Protein AF-A0A1Z8LSP6-F1 (afdb_monomer_lite)

Sequence (68 aa):
MQYDPKTEKVPKTQLFITPPLINKYYILDLRENNSFIEWATDQGHTVFVISWINRDAKLGNGPLNYNI

Foldseek 3Di:
DKDFAPDPDADPDAAEDEDDPVDFPCVQPVDPVRHVPNVCSPVRHIYHYDGDDPDDVCNVDDDPPDPD

Secondary structure (DSSP, 8-state):
-EE--SSS---SSPEEE---SSS-GGGGSSSGGG-HHHHHHHTT--EEE--PPP--TTTTTS------

pLDDT: mean 79.22, std 15.66, range [33.28, 94.0]

Radius of gyration: 15.24 Å; chains: 1; bounding box: 32×31×38 Å

Structure (mmCIF, N/CA/C/O backbone):
data_AF-A0A1Z8LSP6-F1
#
_entry.id   AF-A0A1Z8LSP6-F1
#
loop_
_atom_site.group_PDB
_atom_site.id
_atom_site.type_symbol
_atom_site.label_atom_id
_atom_site.label_alt_id
_atom_site.label_comp_id
_atom_site.label_asym_id
_atom_site.label_entity_id
_atom_site.label_seq_id
_atom_site.pdbx_PDB_ins_code
_atom_site.Cartn_x
_atom_site.Cartn_y
_atom_site.Cartn_z
_atom_site.occupancy
_atom_site.B_iso_or_equiv
_atom_site.auth_seq_id
_atom_site.auth_comp_id
_atom_site.auth_asym_id
_atom_site.auth_atom_id
_atom_site.pdbx_PDB_model_num
ATOM 1 N N . MET A 1 1 ? 2.527 8.438 -4.879 1.00 82.44 1 MET A N 1
ATOM 2 C CA . MET A 1 1 ? 1.094 8.070 -4.831 1.00 82.44 1 MET A CA 1
ATOM 3 C C . MET A 1 1 ? 0.711 7.881 -3.369 1.00 82.44 1 MET A C 1
ATOM 5 O O . MET A 1 1 ? 1.566 7.419 -2.618 1.00 82.44 1 MET A O 1
ATOM 9 N N . GLN A 1 2 ? -0.500 8.273 -2.971 1.00 87.69 2 GLN A N 1
ATOM 10 C CA . GLN A 1 2 ? -1.017 8.158 -1.600 1.00 87.69 2 GLN A CA 1
ATOM 11 C C . GLN A 1 2 ? -2.343 7.391 -1.625 1.00 87.69 2 GLN A C 1
ATOM 13 O O . GLN A 1 2 ? -3.154 7.630 -2.518 1.00 87.69 2 GLN A O 1
ATOM 18 N N . TYR A 1 3 ? -2.539 6.506 -0.648 1.00 88.12 3 TYR A N 1
ATOM 19 C CA . TYR A 1 3 ? -3.794 5.812 -0.375 1.00 88.12 3 TYR A CA 1
ATOM 20 C C . TYR A 1 3 ? -4.330 6.247 0.985 1.00 88.12 3 TYR A C 1
ATOM 22 O O . TYR A 1 3 ? -3.578 6.305 1.969 1.00 88.12 3 TYR A O 1
ATOM 30 N N . ASP A 1 4 ? -5.625 6.541 1.025 1.00 91.19 4 ASP A N 1
ATOM 31 C CA . ASP A 1 4 ? -6.287 7.011 2.231 1.00 91.19 4 ASP A CA 1
ATOM 32 C C . ASP A 1 4 ? -6.669 5.841 3.151 1.00 91.19 4 ASP A C 1
ATOM 34 O O . ASP A 1 4 ? -7.051 4.768 2.674 1.00 91.19 4 ASP A O 1
ATOM 38 N N . PRO A 1 5 ? -6.555 6.022 4.477 1.00 90.38 5 PRO A N 1
ATOM 39 C CA . PRO A 1 5 ? -6.972 5.015 5.441 1.00 90.38 5 PRO A CA 1
ATOM 40 C C . PRO A 1 5 ? -8.494 4.844 5.404 1.00 90.38 5 PRO A C 1
ATOM 42 O O . PRO A 1 5 ? -9.235 5.809 5.219 1.00 90.38 5 PRO A O 1
ATOM 45 N N . LYS A 1 6 ? -8.970 3.621 5.650 1.00 92.00 6 LYS A N 1
ATOM 46 C CA . LYS A 1 6 ? -10.407 3.294 5.673 1.00 92.00 6 LYS A CA 1
ATOM 47 C C . LYS A 1 6 ? -11.005 3.309 7.089 1.00 92.00 6 LYS A C 1
ATOM 49 O O . LYS A 1 6 ? -12.118 2.834 7.301 1.00 92.00 6 LYS A O 1
ATOM 54 N N . THR A 1 7 ? -10.281 3.852 8.068 1.00 89.56 7 THR A N 1
ATOM 55 C CA . THR A 1 7 ? -10.702 3.947 9.474 1.00 89.56 7 THR A CA 1
ATOM 56 C C . THR A 1 7 ? -10.765 5.403 9.940 1.00 89.56 7 THR A C 1
ATOM 58 O O . THR A 1 7 ? -10.069 6.272 9.421 1.00 89.56 7 THR A O 1
ATOM 61 N N . GLU A 1 8 ? -11.565 5.679 10.975 1.00 87.12 8 GLU A N 1
ATOM 62 C CA . GLU A 1 8 ? -11.679 7.030 11.554 1.00 87.12 8 GLU A CA 1
ATOM 63 C C . GLU A 1 8 ? -10.430 7.466 12.339 1.00 87.12 8 GLU A C 1
ATOM 65 O O . GLU A 1 8 ? -10.146 8.658 12.461 1.00 87.12 8 GLU A O 1
ATOM 70 N N . LYS A 1 9 ? -9.684 6.508 12.907 1.00 86.81 9 LYS A N 1
ATOM 71 C CA . LYS A 1 9 ? -8.478 6.767 13.707 1.00 86.81 9 LYS A CA 1
ATOM 72 C C . LYS A 1 9 ? -7.244 6.281 12.963 1.00 86.81 9 LYS A C 1
ATOM 74 O O . LYS A 1 9 ? -7.126 5.092 12.676 1.00 86.81 9 LYS A O 1
ATOM 79 N N . VAL A 1 10 ? -6.308 7.200 12.741 1.00 87.62 10 VAL A N 1
ATOM 80 C CA . VAL A 1 10 ? -5.075 6.969 11.980 1.00 87.62 10 VAL A CA 1
ATOM 81 C C . VAL A 1 10 ? -3.867 7.068 12.919 1.00 87.62 10 VAL A C 1
ATOM 83 O O . VAL A 1 10 ? -3.802 8.002 13.728 1.00 87.62 10 VAL A O 1
ATOM 86 N N . PRO A 1 11 ? -2.893 6.142 12.851 1.00 86.44 11 PRO A N 1
ATOM 87 C CA . PRO A 1 11 ? -1.653 6.249 13.610 1.00 86.44 11 PRO A CA 1
ATOM 88 C C . PRO A 1 11 ? -0.868 7.519 13.262 1.00 86.44 11 PRO A C 1
ATOM 90 O O . PRO A 1 11 ? -0.850 7.969 12.119 1.00 86.44 11 PRO A O 1
ATOM 93 N N . LYS A 1 12 ? -0.127 8.063 14.238 1.00 88.19 12 LYS A N 1
ATOM 94 C CA . LYS A 1 12 ? 0.760 9.218 14.006 1.00 88.19 12 LYS A CA 1
ATOM 95 C C . LYS A 1 12 ? 1.860 8.911 12.979 1.00 88.19 12 LYS A C 1
ATOM 97 O O . LYS A 1 12 ? 2.271 9.798 12.238 1.00 88.19 12 LYS A O 1
ATOM 102 N N . THR A 1 13 ? 2.346 7.670 12.958 1.00 90.06 13 THR A N 1
ATOM 103 C CA . THR A 1 13 ? 3.373 7.208 12.017 1.00 90.06 13 THR A CA 1
ATOM 104 C C . THR A 1 13 ? 2.713 6.549 10.810 1.00 90.06 13 THR A C 1
ATOM 106 O O . THR A 1 13 ? 1.959 5.590 10.961 1.00 90.06 13 THR A O 1
ATOM 109 N N . GLN A 1 14 ? 3.019 7.051 9.616 1.00 89.56 14 GLN A N 1
ATOM 110 C CA . GLN A 1 14 ? 2.456 6.579 8.348 1.00 89.56 14 GLN A CA 1
ATOM 111 C C . GLN A 1 14 ? 3.321 5.479 7.720 1.00 89.56 14 GLN A C 1
ATOM 113 O O . GLN A 1 14 ? 4.513 5.367 8.022 1.00 89.56 14 GLN A O 1
ATOM 118 N N . LEU A 1 15 ? 2.729 4.677 6.831 1.00 91.88 15 LEU A N 1
ATOM 119 C CA . LEU A 1 15 ? 3.441 3.622 6.113 1.00 91.88 15 LEU A CA 1
ATOM 120 C C . LEU A 1 15 ? 4.000 4.170 4.795 1.00 91.88 15 LEU A C 1
ATOM 122 O O . LEU A 1 15 ? 3.246 4.627 3.939 1.00 91.88 15 LEU A O 1
ATOM 126 N N . PHE A 1 16 ? 5.319 4.094 4.617 1.00 94.00 16 PHE A N 1
ATOM 127 C CA . PHE A 1 16 ? 5.999 4.502 3.388 1.00 94.00 16 PHE A CA 1
ATOM 128 C C . PHE A 1 16 ? 6.662 3.298 2.719 1.00 94.00 16 PHE A C 1
ATOM 130 O O . PHE A 1 16 ? 7.473 2.607 3.334 1.00 94.00 16 PHE A O 1
ATOM 137 N N . ILE A 1 17 ? 6.327 3.053 1.455 1.00 92.25 17 ILE A N 1
ATOM 138 C CA . ILE A 1 17 ? 6.767 1.884 0.697 1.00 92.25 17 ILE A CA 1
ATOM 139 C C . ILE A 1 17 ? 7.685 2.320 -0.447 1.00 92.25 17 ILE A C 1
ATOM 141 O O . ILE A 1 17 ? 7.294 3.074 -1.346 1.00 92.25 17 ILE A O 1
ATOM 145 N N . THR A 1 18 ? 8.899 1.771 -0.440 1.00 91.75 18 THR A N 1
ATOM 146 C CA . THR A 1 18 ? 9.894 1.874 -1.512 1.00 91.75 18 THR A CA 1
ATOM 147 C C . THR A 1 18 ? 9.951 0.555 -2.295 1.00 91.75 18 THR A C 1
ATOM 149 O O . THR A 1 18 ? 10.691 -0.360 -1.933 1.00 91.75 18 THR A O 1
ATOM 152 N N . PRO A 1 19 ? 9.159 0.401 -3.369 1.00 86.88 19 PRO A N 1
ATOM 153 C CA . PRO A 1 19 ? 9.163 -0.833 -4.143 1.00 86.88 19 PRO A CA 1
ATOM 154 C C . PRO A 1 19 ? 10.506 -1.011 -4.872 1.00 86.88 19 PRO A C 1
ATOM 156 O O . PRO A 1 19 ? 11.174 -0.017 -5.188 1.00 86.88 19 PRO A O 1
ATOM 159 N N . PRO A 1 20 ? 10.911 -2.260 -5.168 1.00 82.75 20 PRO A N 1
ATOM 160 C CA . PRO A 1 20 ? 12.137 -2.531 -5.913 1.00 82.75 20 PRO A CA 1
ATOM 161 C C . PRO A 1 20 ? 12.102 -1.876 -7.302 1.00 82.75 20 PRO A C 1
ATOM 163 O O . PRO A 1 20 ? 11.044 -1.713 -7.894 1.00 82.75 20 PRO A O 1
ATOM 166 N N . LEU A 1 21 ? 13.271 -1.532 -7.849 1.00 70.31 21 LEU A N 1
ATOM 167 C CA . LEU A 1 21 ? 13.391 -0.852 -9.152 1.00 70.31 21 LEU A CA 1
ATOM 168 C C . LEU A 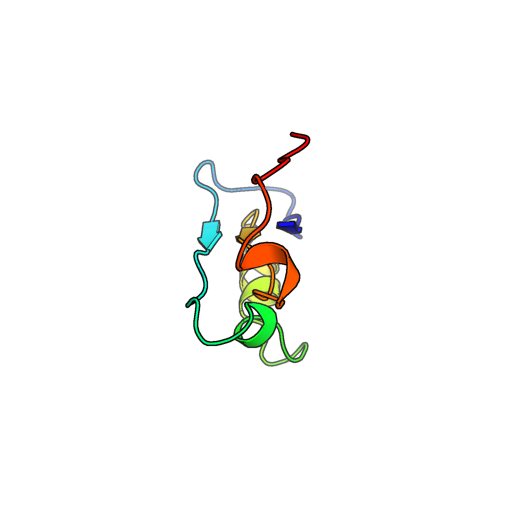1 21 ? 13.192 -1.779 -10.365 1.00 70.31 21 LEU A C 1
ATOM 170 O O . LEU A 1 21 ? 13.000 -1.302 -11.478 1.00 70.31 21 LEU A O 1
ATOM 174 N N . ILE A 1 22 ? 13.281 -3.097 -10.160 1.00 71.62 22 ILE A N 1
ATOM 175 C CA . ILE A 1 22 ? 13.257 -4.106 -11.233 1.00 71.62 22 ILE A CA 1
ATOM 176 C C . ILE A 1 22 ? 11.814 -4.483 -11.622 1.00 71.62 22 ILE A C 1
ATOM 178 O O .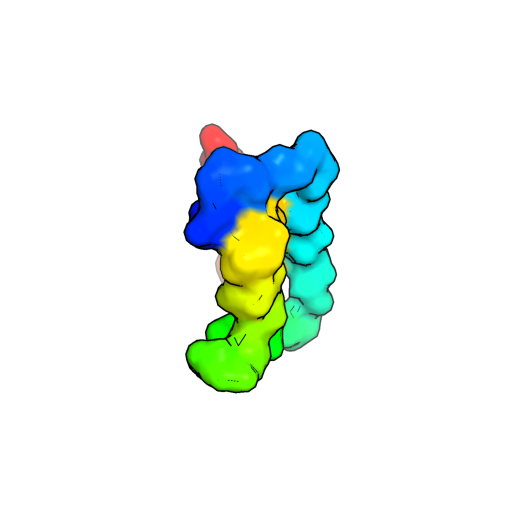 ILE A 1 22 ? 11.564 -4.829 -12.772 1.00 71.62 22 ILE A O 1
ATOM 182 N N . ASN A 1 23 ? 10.857 -4.359 -10.692 1.00 68.69 23 ASN A N 1
ATOM 183 C CA . ASN A 1 23 ? 9.434 -4.655 -10.891 1.00 68.69 23 ASN A CA 1
ATOM 184 C C . ASN A 1 23 ? 8.583 -3.454 -10.462 1.00 68.69 23 ASN A C 1
ATOM 186 O O . ASN A 1 23 ? 8.989 -2.682 -9.600 1.00 68.69 23 ASN A O 1
ATOM 190 N N . LYS A 1 24 ? 7.379 -3.287 -11.021 1.00 68.94 24 LYS A N 1
ATOM 191 C CA . LYS A 1 24 ? 6.508 -2.184 -10.587 1.00 68.94 24 LYS A CA 1
ATOM 192 C C . LYS A 1 24 ? 5.891 -2.456 -9.212 1.00 68.94 24 LYS A C 1
ATOM 194 O O . LYS A 1 24 ? 5.720 -3.600 -8.794 1.00 68.94 24 LYS A O 1
ATOM 199 N N . TYR A 1 25 ? 5.483 -1.372 -8.557 1.00 77.69 25 TYR A N 1
ATOM 200 C CA . TYR A 1 25 ? 4.882 -1.371 -7.222 1.00 77.69 25 TYR A CA 1
ATOM 201 C C . TYR A 1 25 ? 3.606 -2.215 -7.097 1.00 77.69 25 TYR A C 1
ATOM 203 O O . TYR A 1 25 ? 3.288 -2.658 -5.997 1.00 77.69 25 TYR A O 1
ATOM 211 N N . TYR A 1 26 ? 2.904 -2.468 -8.211 1.00 76.50 26 TYR A N 1
ATOM 212 C CA . TYR A 1 26 ? 1.627 -3.179 -8.214 1.00 76.50 26 TYR A CA 1
ATOM 213 C C . TYR A 1 26 ? 1.706 -4.591 -7.639 1.00 76.50 26 TYR A C 1
ATOM 215 O O . TYR A 1 26 ? 0.666 -5.120 -7.295 1.00 76.50 26 TYR A O 1
ATOM 223 N N . ILE A 1 27 ? 2.894 -5.200 -7.481 1.00 79.88 27 ILE A N 1
ATOM 224 C CA . ILE A 1 27 ? 3.038 -6.508 -6.814 1.00 79.88 27 ILE A CA 1
ATOM 225 C C . ILE A 1 27 ? 2.435 -6.521 -5.399 1.00 79.88 27 ILE A C 1
ATOM 227 O O . ILE A 1 27 ? 2.034 -7.573 -4.915 1.00 79.88 27 ILE A O 1
ATOM 231 N N . LEU A 1 28 ? 2.344 -5.351 -4.763 1.0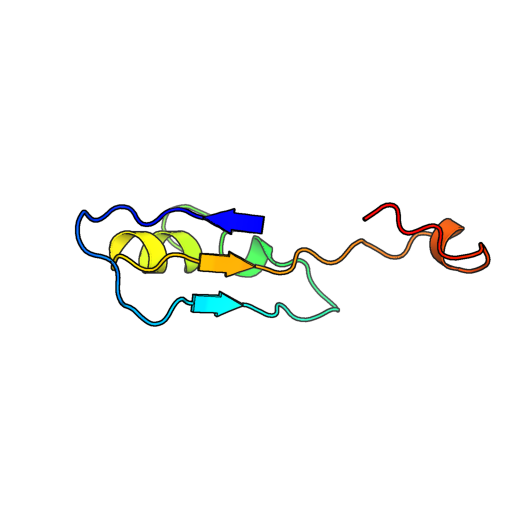0 82.81 28 LEU A N 1
ATOM 232 C CA . LEU A 1 28 ? 1.759 -5.163 -3.436 1.00 82.81 28 LEU A CA 1
ATOM 233 C C . LEU A 1 28 ? 0.240 -4.912 -3.466 1.00 82.81 28 LEU A C 1
ATOM 235 O O . LEU A 1 28 ? -0.362 -4.784 -2.404 1.00 82.81 28 LEU A O 1
ATOM 239 N N . ASP A 1 29 ? -0.363 -4.827 -4.655 1.00 84.44 29 ASP A N 1
ATOM 240 C CA . ASP A 1 29 ? -1.754 -4.413 -4.880 1.00 84.44 29 ASP A CA 1
ATOM 241 C C . ASP A 1 29 ? -2.328 -5.013 -6.183 1.00 84.44 29 ASP A C 1
ATOM 243 O O . ASP A 1 29 ? -2.895 -4.327 -7.027 1.00 84.44 29 ASP A O 1
ATOM 247 N N . LEU A 1 30 ? -2.090 -6.312 -6.417 1.00 79.38 30 LEU A N 1
ATOM 248 C CA . LEU A 1 30 ? -2.453 -6.972 -7.685 1.00 79.38 30 LEU A CA 1
ATOM 249 C C . LEU A 1 30 ? -3.929 -7.381 -7.776 1.00 79.38 30 LEU A C 1
ATOM 251 O O . LEU A 1 30 ? -4.490 -7.420 -8.871 1.00 79.38 30 LEU A O 1
ATOM 255 N N . ARG A 1 31 ? -4.516 -7.823 -6.662 1.00 83.06 31 ARG A N 1
ATOM 256 C CA . ARG A 1 31 ? -5.881 -8.366 -6.569 1.00 83.06 31 ARG A CA 1
ATOM 257 C C . ARG A 1 31 ? -6.428 -8.053 -5.184 1.00 83.06 31 ARG A C 1
ATOM 259 O O . ARG A 1 31 ? -5.662 -8.156 -4.233 1.00 83.06 31 ARG A O 1
ATOM 266 N N . GLU A 1 32 ? -7.730 -7.800 -5.083 1.00 77.44 32 GLU A N 1
ATOM 267 C CA . GLU A 1 32 ? -8.435 -7.477 -3.826 1.00 77.44 32 GLU A CA 1
ATOM 268 C C . GLU A 1 32 ? -8.053 -8.444 -2.686 1.00 77.44 32 GLU A C 1
ATOM 270 O O . GLU A 1 32 ? -7.485 -8.052 -1.674 1.00 77.44 32 GLU A O 1
ATOM 275 N N . ASN A 1 33 ? -8.178 -9.758 -2.903 1.00 81.12 33 ASN A N 1
ATOM 276 C CA . ASN A 1 33 ? -7.887 -10.748 -1.853 1.00 81.12 33 ASN A CA 1
ATOM 277 C C . ASN A 1 33 ? -6.397 -10.923 -1.487 1.00 81.12 33 ASN A C 1
ATOM 279 O O . ASN A 1 33 ? -6.100 -11.670 -0.561 1.00 81.12 33 ASN A O 1
ATOM 283 N N . ASN A 1 34 ? -5.467 -10.289 -2.209 1.00 84.69 34 ASN A N 1
ATOM 284 C CA . ASN A 1 34 ? -4.018 -10.400 -1.988 1.00 84.69 34 ASN A CA 1
ATOM 285 C C . ASN A 1 34 ? -3.323 -9.024 -2.007 1.00 84.69 34 ASN A C 1
ATOM 287 O O . ASN A 1 34 ? -2.126 -8.940 -2.300 1.00 84.69 34 ASN A O 1
AT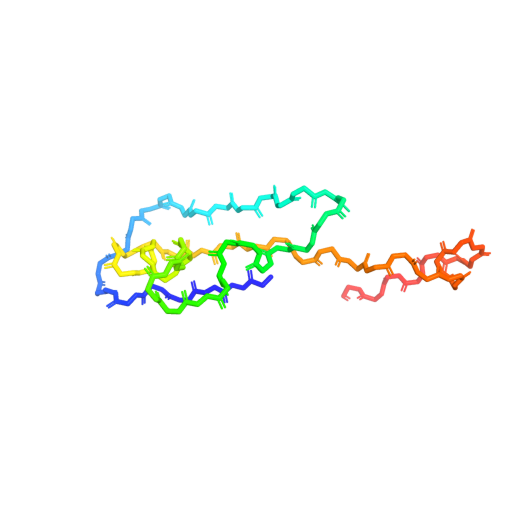OM 291 N N . SER A 1 35 ? -4.057 -7.943 -1.744 1.00 91.44 35 SER A N 1
ATOM 292 C CA . SER A 1 35 ? -3.486 -6.603 -1.691 1.00 91.44 35 SER A CA 1
ATOM 293 C C . SER A 1 35 ? -2.980 -6.292 -0.285 1.00 91.44 35 SER A C 1
ATOM 295 O O . SER A 1 35 ? -3.731 -6.237 0.689 1.00 91.44 35 SER A O 1
ATOM 297 N N . PHE A 1 36 ? -1.671 -6.070 -0.179 1.00 92.19 36 PHE A N 1
ATOM 298 C CA . PHE A 1 36 ? -1.065 -5.588 1.056 1.00 92.19 36 PHE A CA 1
ATOM 299 C C . PHE A 1 36 ? -1.449 -4.129 1.330 1.00 92.19 36 PHE A C 1
ATOM 301 O O . PHE A 1 36 ? -1.639 -3.754 2.486 1.00 92.19 36 PHE A O 1
ATOM 308 N N . ILE A 1 37 ? -1.571 -3.311 0.277 1.00 92.44 37 ILE A N 1
ATOM 309 C CA . ILE A 1 37 ? -1.969 -1.903 0.398 1.00 92.44 37 ILE A CA 1
ATOM 310 C C . ILE A 1 37 ? -3.393 -1.803 0.946 1.00 92.44 37 ILE A C 1
ATOM 312 O O . ILE A 1 37 ? -3.615 -1.064 1.905 1.00 92.44 37 ILE A O 1
ATOM 316 N N . GLU A 1 38 ? -4.323 -2.591 0.409 1.00 92.06 38 GLU A N 1
ATOM 317 C CA . GLU A 1 38 ? -5.697 -2.648 0.902 1.00 92.06 38 GLU A CA 1
ATOM 318 C C . GLU A 1 38 ? -5.740 -3.058 2.373 1.00 92.06 38 GLU A C 1
ATOM 320 O O . GLU A 1 38 ? -6.255 -2.303 3.201 1.00 92.06 38 GLU A O 1
ATOM 325 N N . TRP A 1 39 ? -5.107 -4.184 2.715 1.00 92.88 39 TRP A N 1
ATOM 326 C CA . TRP A 1 39 ? -5.040 -4.654 4.095 1.00 92.88 39 TRP A CA 1
ATOM 327 C C . TRP A 1 39 ? -4.491 -3.576 5.044 1.00 92.88 39 TRP A C 1
ATOM 329 O O . TRP A 1 39 ? -5.056 -3.345 6.111 1.00 92.88 39 TRP A O 1
ATOM 339 N N . ALA A 1 40 ? -3.432 -2.860 4.652 1.00 92.62 40 ALA A N 1
ATOM 340 C CA . ALA A 1 40 ? -2.848 -1.800 5.471 1.00 92.62 40 ALA A CA 1
ATOM 341 C C . ALA A 1 40 ? -3.799 -0.602 5.662 1.00 92.62 40 ALA A C 1
ATOM 343 O O . ALA A 1 40 ? -3.879 -0.060 6.769 1.00 92.62 40 ALA A O 1
ATOM 344 N N . THR A 1 41 ? -4.542 -0.204 4.623 1.00 93.50 41 THR A N 1
ATOM 345 C CA . THR A 1 41 ? -5.557 0.861 4.735 1.00 93.50 41 THR A CA 1
ATOM 346 C C . THR A 1 41 ? -6.743 0.452 5.607 1.00 93.50 41 THR A C 1
ATOM 348 O O . THR A 1 41 ? -7.239 1.288 6.366 1.00 93.50 41 THR A O 1
ATOM 351 N N . ASP A 1 42 ? -7.140 -0.826 5.582 1.00 92.50 42 ASP A N 1
ATOM 352 C CA . ASP A 1 42 ? -8.173 -1.390 6.463 1.00 92.50 42 ASP A CA 1
ATOM 353 C C . ASP A 1 42 ? -7.725 -1.401 7.934 1.00 92.50 42 ASP A C 1
ATOM 355 O O . ASP A 1 42 ? -8.538 -1.214 8.837 1.00 92.50 42 ASP A O 1
ATOM 359 N N . GLN A 1 43 ? -6.421 -1.560 8.194 1.00 92.19 43 GLN A N 1
ATOM 360 C CA . GLN A 1 43 ? -5.852 -1.401 9.541 1.00 92.19 43 GLN A CA 1
ATOM 361 C C . GLN A 1 43 ? -5.722 0.073 9.974 1.00 92.19 43 GLN A C 1
ATOM 363 O O . GLN A 1 43 ? -5.319 0.355 11.103 1.00 92.19 43 GLN A O 1
ATOM 368 N N . GLY A 1 44 ? -6.060 1.023 9.097 1.00 91.69 44 GLY A N 1
ATOM 369 C CA . GLY A 1 44 ? -6.054 2.453 9.392 1.00 91.69 44 GLY A CA 1
ATOM 370 C C . GLY A 1 44 ? -4.752 3.179 9.081 1.00 91.69 44 GLY A C 1
ATOM 371 O O . GLY A 1 44 ? -4.562 4.309 9.532 1.00 91.69 44 GLY A O 1
ATOM 372 N N . HIS A 1 45 ? -3.842 2.575 8.318 1.00 92.19 45 HIS A N 1
ATOM 373 C CA . HIS A 1 45 ? -2.646 3.274 7.859 1.00 92.19 45 HIS A CA 1
ATOM 374 C C . HIS A 1 45 ? -2.947 4.150 6.640 1.00 92.19 45 HIS A C 1
ATOM 376 O O . HIS A 1 45 ? -3.516 3.688 5.655 1.00 92.19 45 HIS A O 1
ATOM 382 N N . THR A 1 46 ? -2.470 5.395 6.658 1.00 92.25 46 THR A N 1
ATOM 383 C CA . THR A 1 46 ? -2.212 6.135 5.415 1.00 92.25 46 THR A CA 1
ATOM 384 C C . THR A 1 46 ? -0.965 5.544 4.760 1.00 92.25 46 THR A C 1
ATOM 386 O O . THR A 1 46 ? 0.078 5.432 5.418 1.00 92.25 46 THR A O 1
ATOM 389 N N . VAL A 1 47 ? -1.061 5.166 3.483 1.00 93.94 47 VAL A N 1
ATOM 390 C CA . VAL A 1 47 ? 0.024 4.485 2.759 1.00 93.94 47 VAL A CA 1
ATOM 391 C C . VAL A 1 47 ? 0.563 5.370 1.640 1.00 93.94 47 VAL A C 1
ATOM 393 O O . VAL A 1 47 ? -0.178 5.818 0.767 1.00 93.94 47 VAL A O 1
ATOM 396 N N . PHE A 1 48 ? 1.877 5.577 1.624 1.00 92.88 48 PHE A N 1
ATOM 397 C CA . PHE A 1 48 ? 2.601 6.268 0.559 1.00 92.88 48 PHE A CA 1
ATOM 398 C C . PHE A 1 48 ? 3.440 5.274 -0.230 1.00 92.88 48 PHE A C 1
ATOM 400 O O . PHE A 1 48 ? 4.171 4.471 0.347 1.00 92.88 48 PHE A O 1
ATOM 407 N N . VAL A 1 49 ? 3.376 5.355 -1.558 1.00 92.88 49 VAL A N 1
ATOM 408 C CA . VAL A 1 49 ? 4.126 4.470 -2.457 1.00 92.88 49 VAL A CA 1
ATOM 409 C C . VAL A 1 49 ? 4.866 5.292 -3.503 1.00 92.88 49 VAL A C 1
ATOM 411 O O . VAL A 1 49 ? 4.282 6.164 -4.169 1.00 92.88 49 VAL A O 1
ATOM 414 N N . ILE A 1 50 ? 6.153 4.987 -3.683 1.00 89.69 50 ILE A N 1
ATOM 415 C CA . ILE A 1 50 ? 6.928 5.499 -4.815 1.00 89.69 50 ILE A CA 1
ATOM 416 C C . ILE A 1 50 ? 6.547 4.712 -6.071 1.00 89.69 50 ILE A C 1
ATOM 418 O O . ILE A 1 50 ? 6.775 3.509 -6.159 1.00 89.69 50 ILE A O 1
ATOM 422 N N . SER A 1 51 ? 6.006 5.404 -7.072 1.00 86.00 51 SER A N 1
ATOM 423 C CA . SER A 1 51 ? 5.822 4.845 -8.412 1.00 86.00 51 SER A CA 1
ATOM 424 C C . SER A 1 51 ? 6.985 5.288 -9.291 1.00 86.00 51 SER A C 1
ATOM 426 O O . SER A 1 51 ? 7.005 6.422 -9.767 1.00 86.00 51 SER A O 1
ATOM 428 N N . TRP A 1 52 ? 7.955 4.401 -9.501 1.00 82.75 52 TRP A N 1
ATOM 429 C CA . TRP A 1 52 ? 9.078 4.662 -10.397 1.00 82.75 52 TRP A CA 1
ATOM 430 C C . TRP A 1 52 ? 8.601 4.841 -11.840 1.00 82.75 52 TRP A C 1
ATOM 432 O O . TRP A 1 52 ? 7.751 4.094 -12.330 1.00 82.75 52 TRP A O 1
ATOM 442 N N . ILE A 1 53 ? 9.175 5.821 -12.534 1.00 78.75 53 ILE A N 1
ATOM 443 C CA . ILE A 1 53 ? 8.984 5.982 -13.975 1.00 78.75 53 ILE A CA 1
ATOM 444 C C . ILE A 1 53 ? 9.819 4.905 -14.673 1.00 78.75 53 ILE A C 1
ATOM 446 O O . ILE A 1 53 ? 11.001 4.733 -14.368 1.00 78.75 53 ILE A O 1
ATOM 450 N N . ASN A 1 54 ? 9.219 4.1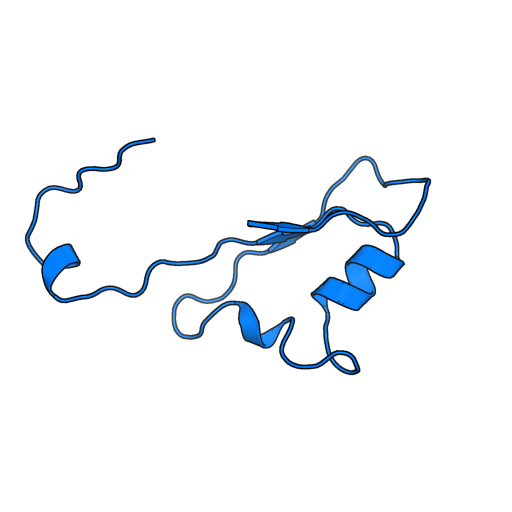79 -15.619 1.00 71.25 54 ASN A N 1
ATOM 451 C CA . ASN A 1 54 ? 9.978 3.282 -16.486 1.00 71.25 54 ASN A CA 1
ATOM 452 C C . ASN A 1 54 ? 10.983 4.113 -17.295 1.00 71.25 54 ASN A C 1
ATOM 454 O O . ASN A 1 54 ? 10.575 5.042 -17.990 1.00 71.25 54 ASN A O 1
ATOM 458 N N . ARG A 1 55 ? 12.276 3.769 -17.243 1.00 62.41 55 ARG A N 1
ATOM 459 C CA . ARG A 1 55 ? 13.269 4.397 -18.124 1.00 62.41 55 ARG A CA 1
ATOM 460 C C . ARG A 1 55 ? 12.953 4.040 -19.575 1.00 62.41 55 ARG A C 1
ATOM 462 O O . ARG A 1 55 ? 13.133 2.895 -19.978 1.00 62.41 55 ARG A O 1
ATOM 469 N N . ASP A 1 56 ? 12.475 5.009 -20.344 1.00 60.66 56 ASP A N 1
ATOM 470 C CA . ASP A 1 56 ? 12.410 4.927 -21.798 1.00 60.66 56 ASP A CA 1
ATOM 471 C C . ASP A 1 56 ? 13.710 5.476 -22.414 1.00 60.66 56 ASP A C 1
ATOM 473 O O . ASP A 1 56 ? 14.570 6.032 -21.726 1.00 60.66 56 ASP A O 1
ATOM 477 N N . ALA A 1 57 ? 13.874 5.337 -23.730 1.00 58.50 57 ALA A N 1
ATOM 478 C CA . ALA A 1 57 ? 15.043 5.871 -24.430 1.00 58.50 57 ALA A CA 1
ATOM 479 C C . ALA A 1 57 ? 15.175 7.409 -24.319 1.00 58.50 57 ALA A C 1
ATOM 481 O O . ALA A 1 57 ? 16.263 7.940 -24.545 1.00 58.50 57 ALA A O 1
ATOM 482 N N . LYS A 1 58 ? 14.109 8.135 -23.938 1.00 57.41 58 LYS A N 1
ATOM 483 C CA . LYS A 1 58 ? 14.127 9.597 -23.750 1.00 57.41 58 LYS A CA 1
ATOM 484 C C . LYS A 1 58 ? 14.777 10.000 -22.426 1.00 57.41 58 LYS A 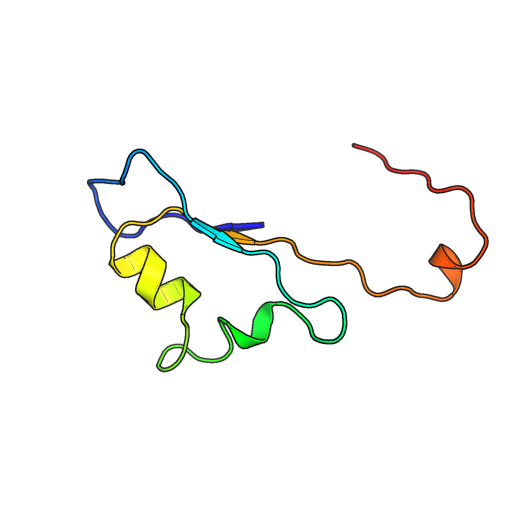C 1
ATOM 486 O O . LYS A 1 58 ? 15.433 11.036 -22.369 1.00 57.41 58 LYS A O 1
ATOM 491 N N . LEU A 1 59 ? 14.680 9.156 -21.400 1.00 59.09 59 LEU A N 1
ATOM 492 C CA . LEU A 1 59 ? 15.415 9.301 -20.137 1.00 59.09 59 LEU A CA 1
ATOM 493 C C . LEU A 1 59 ? 16.908 8.944 -20.258 1.00 59.09 59 LEU A C 1
ATOM 495 O O . LEU A 1 59 ? 17.665 9.180 -19.320 1.00 59.09 59 LEU A O 1
ATOM 499 N N . GLY A 1 60 ? 17.338 8.376 -21.391 1.00 55.75 60 GLY A N 1
ATOM 500 C CA . GLY A 1 60 ? 18.715 7.932 -21.605 1.00 55.75 60 GLY A CA 1
ATOM 501 C C . GLY A 1 60 ? 19.722 9.050 -21.883 1.00 55.75 60 GLY A C 1
ATOM 502 O O . GLY A 1 60 ? 20.879 8.875 -21.528 1.00 55.75 60 GLY A O 1
ATOM 503 N N . ASN A 1 61 ? 19.307 10.173 -22.494 1.00 52.16 61 ASN A N 1
ATOM 504 C CA . ASN A 1 61 ? 20.238 11.188 -23.028 1.00 52.16 61 ASN A CA 1
ATOM 505 C C . ASN A 1 61 ? 19.726 12.654 -23.013 1.00 52.16 61 ASN A C 1
ATOM 507 O O . ASN A 1 61 ? 20.388 13.528 -23.569 1.00 52.16 61 ASN A O 1
ATOM 511 N N . GLY A 1 62 ? 18.555 12.954 -22.437 1.00 53.22 62 GLY A N 1
ATOM 512 C CA . GLY A 1 62 ? 18.010 14.322 -22.378 1.00 53.22 62 GLY A CA 1
ATOM 513 C C . GLY A 1 62 ? 18.247 15.003 -21.022 1.00 53.22 62 GLY A C 1
ATOM 514 O O . GLY A 1 62 ? 18.267 14.302 -20.008 1.00 53.22 62 GLY A O 1
ATOM 515 N N . PRO A 1 63 ? 18.404 16.345 -20.956 1.00 50.78 63 PRO A N 1
ATOM 516 C CA . PRO A 1 63 ? 18.444 17.047 -19.678 1.00 50.78 63 PRO A CA 1
ATOM 517 C C . PRO A 1 63 ? 17.155 16.757 -18.907 1.00 50.78 63 PRO A C 1
ATOM 519 O O . PRO A 1 63 ? 16.050 16.837 -19.448 1.00 50.78 63 PRO A O 1
ATOM 522 N N . LEU A 1 64 ? 17.320 16.362 -17.648 1.00 55.12 64 LEU A N 1
ATOM 523 C CA . LEU A 1 64 ? 16.231 16.009 -16.749 1.00 55.12 64 LEU A CA 1
ATOM 524 C C . LEU A 1 64 ? 15.425 17.266 -16.400 1.00 55.12 64 LEU A C 1
ATOM 526 O O . LEU A 1 64 ? 15.679 17.920 -15.392 1.00 55.12 64 LEU A O 1
ATOM 530 N N . ASN A 1 65 ? 14.450 17.605 -17.238 1.00 44.34 65 ASN A N 1
ATOM 531 C CA . ASN A 1 65 ? 13.480 18.652 -16.941 1.00 44.34 65 ASN A CA 1
ATOM 532 C C . ASN A 1 65 ? 12.420 18.081 -15.994 1.00 44.34 65 ASN A C 1
ATOM 534 O O . ASN A 1 65 ? 11.367 17.610 -16.425 1.00 44.34 65 ASN A O 1
ATOM 538 N N . TYR A 1 66 ? 12.721 18.086 -14.697 1.00 43.50 66 TYR A N 1
ATOM 539 C CA . TYR A 1 66 ? 11.720 17.858 -13.661 1.00 43.50 66 TYR A CA 1
ATOM 540 C C . TYR A 1 66 ? 10.960 19.164 -13.426 1.00 43.50 66 TYR A C 1
ATOM 542 O O . TYR A 1 66 ? 11.476 20.075 -12.784 1.00 43.50 66 TYR A O 1
ATOM 550 N N . ASN A 1 67 ? 9.733 19.250 -13.941 1.00 33.28 67 ASN A N 1
ATOM 551 C CA . ASN A 1 67 ? 8.753 20.177 -13.386 1.00 33.28 67 ASN A CA 1
ATOM 552 C C . ASN A 1 67 ? 8.243 19.546 -12.089 1.00 33.28 67 ASN A C 1
ATOM 554 O O . ASN A 1 67 ? 7.529 18.541 -12.133 1.00 33.28 67 ASN A O 1
ATOM 558 N N . ILE A 1 68 ? 8.706 20.095 -10.968 1.00 41.59 68 ILE A N 1
ATOM 559 C CA . ILE A 1 68 ? 8.116 19.888 -9.643 1.00 41.59 68 ILE A CA 1
ATOM 560 C C . ILE A 1 68 ? 6.914 20.821 -9.527 1.00 41.59 68 ILE A C 1
ATOM 562 O O . ILE A 1 68 ? 7.064 21.991 -9.949 1.00 41.59 68 ILE A O 1
#